Protein AF-A0A5J4PUC5-F1 (afdb_monomer_lite)

Organism: NCBI:txid433724

pLDDT: mean 88.05, std 9.12, range [60.44, 98.12]

InterPro domains:
  IPR029063 S-adenosyl-L-methionine-dependent methyltransferase superfamily [G3DSA:3.40.50.150] (1-60)
  IPR029063 S-adenosyl-L-methionine-dependent methyltransferase superfamily [SSF53335] (4-60)

Radius of gyration: 13.41 Å; chains: 1; bounding box: 37×25×31 Å

Structure (mmCIF, N/CA/C/O backbone):
data_AF-A0A5J4PUC5-F1
#
_entry.id   AF-A0A5J4PUC5-F1
#
loop_
_atom_site.group_PDB
_atom_site.id
_atom_site.type_symbol
_atom_site.label_atom_id
_atom_site.label_alt_id
_atom_site.label_comp_id
_atom_site.label_asym_id
_atom_site.label_entity_id
_atom_site.label_seq_id
_atom_site.pdbx_PDB_ins_code
_atom_site.Cartn_x
_atom_site.Cartn_y
_atom_site.Cartn_z
_atom_site.occupancy
_atom_site.B_iso_or_equiv
_atom_site.auth_seq_id
_atom_site.auth_comp_id
_atom_site.auth_asym_id
_atom_site.auth_atom_id
_atom_site.pdbx_PDB_model_num
ATOM 1 N N . MET A 1 1 ? 23.038 -6.027 -0.333 1.00 71.06 1 MET A N 1
ATOM 2 C CA . MET A 1 1 ? 21.656 -6.026 0.175 1.00 71.06 1 MET A CA 1
ATOM 3 C C . MET A 1 1 ? 21.558 -4.971 1.245 1.00 71.06 1 MET A C 1
ATOM 5 O O . MET A 1 1 ? 22.309 -5.026 2.212 1.00 71.06 1 MET A O 1
ATOM 9 N N . THR A 1 2 ? 20.704 -3.986 1.020 1.00 93.25 2 THR A N 1
ATOM 10 C CA . THR A 1 2 ? 20.315 -3.010 2.034 1.00 93.25 2 THR A CA 1
ATOM 11 C C . THR A 1 2 ? 19.269 -3.631 2.967 1.00 93.25 2 THR A C 1
ATOM 13 O O . THR A 1 2 ? 18.667 -4.659 2.646 1.00 93.25 2 THR A O 1
ATOM 16 N N . THR A 1 3 ? 19.036 -3.024 4.131 1.00 92.44 3 THR A N 1
ATOM 17 C CA . THR A 1 3 ? 17.942 -3.432 5.030 1.00 92.44 3 THR A CA 1
ATOM 18 C C . THR A 1 3 ? 16.582 -3.353 4.333 1.00 92.44 3 THR A C 1
ATOM 20 O O . THR A 1 3 ? 15.712 -4.180 4.582 1.00 92.44 3 THR A O 1
ATOM 23 N N . GLU A 1 4 ? 16.413 -2.392 3.428 1.00 89.25 4 GLU A N 1
ATOM 24 C CA . GLU A 1 4 ? 15.193 -2.222 2.641 1.00 89.25 4 GLU A CA 1
ATOM 25 C C . GLU A 1 4 ? 14.961 -3.402 1.689 1.00 89.25 4 GLU A C 1
ATOM 27 O O . GLU A 1 4 ? 13.870 -3.971 1.694 1.00 89.25 4 GLU A O 1
ATOM 32 N N . ASP A 1 5 ? 16.000 -3.851 0.971 1.00 91.81 5 ASP A N 1
ATOM 33 C CA . ASP A 1 5 ? 15.916 -5.038 0.104 1.00 91.81 5 ASP A CA 1
ATOM 34 C C . ASP A 1 5 ? 15.492 -6.279 0.901 1.00 91.81 5 ASP A C 1
ATOM 36 O O . ASP A 1 5 ? 14.674 -7.078 0.445 1.00 91.81 5 ASP A O 1
ATOM 40 N N . TYR A 1 6 ? 16.049 -6.439 2.109 1.00 95.25 6 TYR A N 1
ATOM 41 C CA . TYR A 1 6 ? 15.692 -7.543 2.994 1.00 95.25 6 TYR A CA 1
ATOM 42 C C . TYR A 1 6 ? 14.218 -7.473 3.397 1.00 95.25 6 TYR A C 1
ATOM 44 O O . TYR A 1 6 ? 13.523 -8.479 3.310 1.00 95.25 6 TYR A O 1
ATOM 52 N N . ILE A 1 7 ? 13.726 -6.301 3.804 1.00 93.94 7 ILE A N 1
ATOM 53 C CA . ILE A 1 7 ? 12.324 -6.131 4.198 1.00 93.94 7 ILE A CA 1
ATOM 54 C C . ILE A 1 7 ? 11.399 -6.442 3.019 1.00 93.94 7 ILE A C 1
ATOM 56 O O . ILE A 1 7 ? 10.491 -7.253 3.172 1.00 93.94 7 ILE A O 1
ATOM 60 N N . ILE A 1 8 ? 11.647 -5.859 1.841 1.00 92.62 8 ILE A N 1
ATOM 61 C CA . ILE A 1 8 ? 10.813 -6.067 0.646 1.00 92.62 8 ILE A CA 1
ATOM 62 C C . ILE A 1 8 ? 10.741 -7.552 0.266 1.00 92.62 8 ILE A C 1
ATOM 64 O O . ILE A 1 8 ? 9.681 -8.024 -0.135 1.00 92.62 8 ILE A O 1
ATOM 68 N N . ALA A 1 9 ? 11.834 -8.301 0.435 1.00 93.94 9 ALA A N 1
ATOM 69 C CA . ALA A 1 9 ? 11.872 -9.734 0.153 1.00 93.94 9 ALA A CA 1
ATOM 70 C C . ALA A 1 9 ? 11.113 -10.611 1.173 1.00 93.94 9 ALA A C 1
ATOM 72 O O . ALA A 1 9 ? 10.852 -11.775 0.877 1.00 93.94 9 ALA A O 1
ATOM 73 N N . HIS A 1 10 ? 10.780 -10.088 2.360 1.00 94.62 10 HIS A N 1
ATOM 74 C CA . HIS A 1 10 ? 10.170 -10.849 3.464 1.00 94.62 10 HIS A CA 1
ATOM 75 C C . HIS A 1 10 ? 8.777 -10.351 3.880 1.00 94.62 10 HIS A C 1
ATOM 77 O O . HIS A 1 10 ? 8.200 -10.885 4.828 1.00 94.62 10 HIS A O 1
ATOM 83 N N . ILE A 1 11 ? 8.230 -9.342 3.204 1.00 93.75 11 ILE A N 1
ATOM 84 C CA . ILE A 1 11 ? 6.840 -8.900 3.376 1.00 93.75 11 ILE A CA 1
ATOM 85 C C . ILE A 1 11 ? 5.970 -9.428 2.237 1.00 93.75 11 ILE A C 1
ATOM 87 O O . ILE A 1 11 ? 6.471 -9.889 1.212 1.00 93.75 11 ILE A O 1
ATOM 91 N N . ASP A 1 12 ? 4.652 -9.342 2.411 1.00 92.00 12 ASP A N 1
ATOM 92 C CA . ASP A 1 12 ? 3.712 -9.699 1.350 1.00 92.00 12 ASP A CA 1
ATOM 93 C C . ASP A 1 12 ? 4.009 -8.926 0.060 1.00 92.00 12 ASP A C 1
ATOM 95 O O . ASP A 1 12 ? 4.293 -7.730 0.140 1.00 92.00 12 ASP A O 1
ATOM 99 N N . PRO A 1 13 ? 3.897 -9.563 -1.116 1.00 89.88 13 PRO A N 1
ATOM 100 C CA . PRO A 1 13 ? 4.186 -8.915 -2.384 1.00 89.88 13 PRO A CA 1
ATOM 101 C C . PRO A 1 13 ? 3.191 -7.794 -2.707 1.00 89.88 13 PRO A C 1
ATOM 103 O O . PRO A 1 13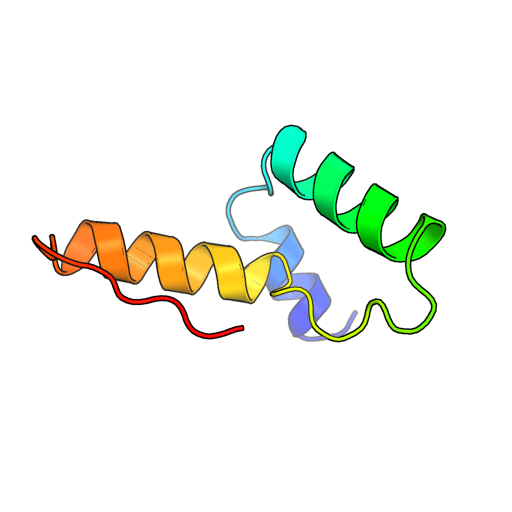 ? 2.018 -7.817 -2.314 1.00 89.88 13 PRO A O 1
ATOM 106 N N . GLU A 1 14 ? 3.660 -6.828 -3.496 1.00 88.12 14 GLU A N 1
ATOM 107 C CA . GLU A 1 14 ? 2.812 -5.779 -4.048 1.00 88.12 14 GLU A CA 1
ATOM 108 C C . GLU A 1 14 ? 1.887 -6.379 -5.108 1.00 88.12 14 GLU A C 1
ATOM 110 O O . GLU A 1 14 ? 2.335 -7.159 -5.947 1.00 88.12 14 GLU A O 1
ATOM 115 N N . SER A 1 15 ? 0.607 -6.000 -5.100 1.00 88.88 15 SER A N 1
ATOM 116 C CA . SER A 1 15 ? -0.340 -6.463 -6.120 1.00 88.88 15 SER A CA 1
ATOM 117 C C . SER A 1 15 ? 0.078 -6.006 -7.519 1.00 88.88 15 SER A C 1
ATOM 119 O O . SER A 1 15 ? 0.515 -4.863 -7.676 1.00 88.88 15 SER A O 1
ATOM 121 N N . ASP A 1 16 ? -0.197 -6.824 -8.534 1.00 90.00 16 ASP A N 1
ATOM 122 C CA . ASP A 1 16 ? 0.104 -6.519 -9.941 1.00 90.00 16 ASP A CA 1
ATOM 123 C C . ASP A 1 16 ? -0.429 -5.148 -10.390 1.00 90.00 16 ASP A C 1
ATOM 125 O O . ASP A 1 16 ? 0.225 -4.428 -11.143 1.00 90.00 16 ASP A O 1
ATOM 129 N N . TYR A 1 17 ? -1.602 -4.748 -9.884 1.00 89.25 17 TYR A N 1
ATOM 130 C CA . TYR A 1 17 ? -2.196 -3.441 -10.165 1.00 89.25 17 TYR A CA 1
ATOM 131 C C . TYR A 1 17 ? -1.334 -2.273 -9.659 1.00 89.25 17 TYR A C 1
ATOM 133 O O . TYR A 1 17 ? -1.072 -1.327 -10.401 1.00 89.25 17 TYR A O 1
ATOM 141 N N . LEU A 1 18 ? -0.873 -2.341 -8.407 1.00 88.25 18 LEU A N 1
ATOM 142 C CA . LEU A 1 18 ? -0.031 -1.303 -7.806 1.00 88.25 18 LEU A CA 1
ATOM 143 C C . LEU A 1 18 ? 1.353 -1.251 -8.466 1.00 88.25 18 LEU A C 1
ATOM 145 O O . LEU A 1 18 ? 1.829 -0.158 -8.764 1.00 88.25 18 LEU A O 1
ATOM 149 N N . GLN A 1 19 ? 1.935 -2.404 -8.811 1.00 87.88 19 GLN A N 1
ATOM 150 C CA . GLN A 1 19 ? 3.186 -2.453 -9.577 1.00 87.88 19 GLN A CA 1
ATOM 151 C C . GLN A 1 19 ? 3.038 -1.767 -10.943 1.00 87.88 19 GLN A C 1
ATOM 153 O O . GLN A 1 19 ? 3.886 -0.965 -11.348 1.00 87.88 19 GLN A O 1
ATOM 158 N N . ALA A 1 20 ? 1.940 -2.045 -11.657 1.00 88.25 20 ALA A N 1
ATOM 159 C CA . ALA A 1 20 ? 1.649 -1.411 -12.937 1.00 88.25 20 ALA A CA 1
ATOM 160 C C . ALA A 1 20 ? 1.470 0.108 -12.791 1.00 88.25 20 ALA A C 1
ATOM 162 O O . ALA A 1 20 ? 2.037 0.865 -13.581 1.00 88.25 20 ALA A O 1
ATOM 163 N N . LEU A 1 21 ? 0.747 0.558 -11.760 1.00 87.00 21 LEU A N 1
ATOM 164 C CA . LEU A 1 21 ? 0.549 1.976 -11.458 1.00 87.00 21 LEU A CA 1
ATOM 165 C C . LEU A 1 21 ? 1.876 2.682 -11.141 1.00 87.00 21 LEU A C 1
ATOM 167 O O . LEU A 1 21 ? 2.145 3.770 -11.658 1.00 87.00 21 LEU A O 1
ATOM 171 N N . TYR A 1 22 ? 2.733 2.052 -10.336 1.00 85.19 22 TYR A N 1
ATOM 172 C CA . TYR A 1 22 ? 4.049 2.576 -9.979 1.00 85.19 22 TYR A CA 1
ATOM 173 C C . TYR A 1 22 ? 4.947 2.719 -11.213 1.00 85.19 22 TYR A C 1
ATOM 175 O O . TYR A 1 22 ? 5.572 3.765 -11.423 1.00 85.19 22 TYR A O 1
ATOM 183 N N . A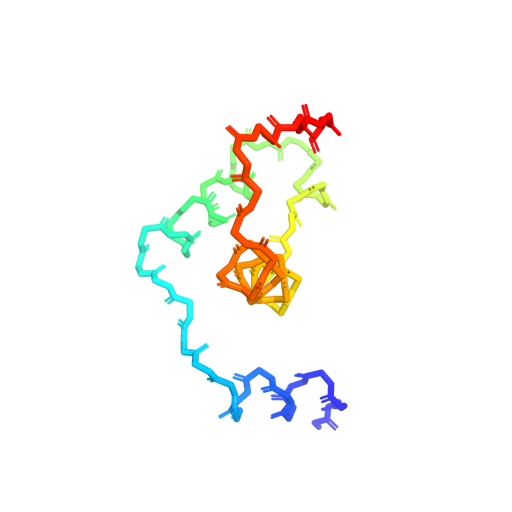RG A 1 23 ? 4.956 1.703 -12.085 1.00 85.44 23 ARG A N 1
ATOM 184 C CA . ARG A 1 23 ? 5.676 1.738 -13.363 1.00 85.44 23 ARG A CA 1
ATOM 185 C C . ARG A 1 23 ? 5.149 2.845 -14.274 1.00 85.44 23 ARG A C 1
ATOM 187 O O . ARG A 1 23 ? 5.933 3.615 -14.822 1.00 85.44 23 ARG A O 1
ATOM 194 N N . ASP A 1 24 ? 3.833 2.957 -14.416 1.00 84.94 24 ASP A N 1
ATOM 195 C CA . ASP A 1 24 ? 3.204 3.967 -15.265 1.00 84.94 24 ASP A CA 1
ATOM 196 C C . ASP A 1 24 ? 3.486 5.393 -14.767 1.00 84.94 24 ASP A C 1
ATOM 198 O O . ASP A 1 24 ? 3.728 6.288 -15.578 1.00 84.94 24 ASP A O 1
ATOM 202 N N . THR A 1 25 ? 3.548 5.592 -13.448 1.00 83.56 25 THR A N 1
ATOM 203 C CA . THR A 1 25 ? 3.957 6.853 -12.804 1.00 83.56 25 THR A CA 1
ATOM 204 C C . THR A 1 25 ? 5.390 7.219 -13.198 1.00 83.56 25 THR A C 1
ATOM 206 O O . THR A 1 25 ? 5.646 8.353 -13.602 1.00 83.56 25 THR A O 1
ATOM 209 N N . HIS A 1 26 ? 6.314 6.252 -13.163 1.00 80.50 26 HIS A N 1
ATOM 210 C CA . HIS A 1 26 ? 7.719 6.444 -13.545 1.00 80.50 26 HIS A CA 1
ATOM 211 C C . HIS A 1 26 ? 7.923 6.743 -15.032 1.00 80.50 26 HIS A C 1
ATOM 213 O O . HIS A 1 26 ? 8.877 7.431 -15.385 1.00 80.50 26 HIS A O 1
ATOM 219 N N . VAL A 1 27 ? 7.034 6.251 -15.896 1.00 80.31 27 VAL A N 1
ATOM 220 C CA . VAL A 1 27 ? 7.117 6.466 -17.348 1.00 80.31 27 VAL A CA 1
ATOM 221 C C . VAL A 1 27 ? 6.451 7.777 -17.776 1.00 80.31 27 VAL A C 1
ATOM 223 O O . VAL A 1 27 ? 6.946 8.442 -18.683 1.00 80.31 27 VAL A O 1
ATOM 226 N N . LYS A 1 28 ? 5.321 8.151 -17.163 1.00 76.62 28 LYS A N 1
ATOM 227 C CA . LYS A 1 28 ? 4.460 9.244 -17.653 1.00 76.62 28 LYS A CA 1
ATOM 228 C C . LYS A 1 28 ? 4.678 10.582 -16.944 1.00 76.62 28 LYS A C 1
ATOM 230 O O . LYS A 1 28 ? 4.274 11.610 -17.483 1.00 76.62 28 LYS A O 1
ATOM 235 N N . LEU A 1 29 ? 5.284 10.601 -15.754 1.00 77.25 29 LEU A N 1
ATOM 236 C CA . LEU A 1 29 ? 5.437 11.822 -14.958 1.00 77.25 29 LEU A CA 1
ATOM 237 C C . LEU A 1 29 ? 6.892 12.293 -14.901 1.00 77.25 29 LEU A C 1
ATOM 239 O O . LEU A 1 29 ? 7.814 11.520 -14.672 1.00 77.25 29 LEU A O 1
ATOM 243 N N . MET A 1 30 ? 7.085 13.610 -15.014 1.00 67.19 30 MET A N 1
ATOM 244 C CA . MET A 1 30 ? 8.399 14.269 -14.928 1.00 67.19 30 MET A CA 1
ATOM 245 C C . MET A 1 30 ? 9.056 14.157 -13.535 1.00 67.19 30 MET A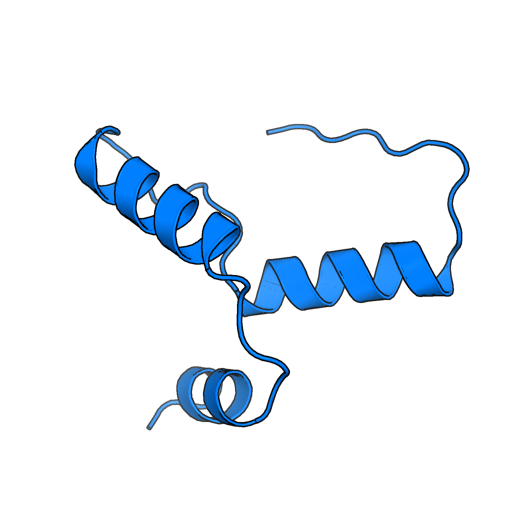 C 1
ATOM 247 O O . MET A 1 30 ? 10.258 14.381 -13.404 1.00 67.19 30 MET A O 1
ATOM 251 N N . ARG A 1 31 ? 8.286 13.848 -12.477 1.00 60.44 31 ARG A N 1
ATOM 252 C CA . ARG A 1 31 ? 8.761 13.718 -11.082 1.00 60.44 31 ARG A CA 1
ATOM 253 C C . ARG A 1 31 ? 8.062 12.561 -10.346 1.00 60.44 31 ARG A C 1
ATOM 255 O O . ARG A 1 31 ? 7.210 12.809 -9.499 1.00 60.44 31 ARG A O 1
ATOM 262 N N . PRO A 1 32 ? 8.430 11.299 -10.606 1.00 65.94 32 PRO A N 1
ATOM 263 C CA . PRO A 1 32 ? 7.725 10.133 -10.060 1.00 65.94 32 PRO A CA 1
ATOM 264 C C . PRO A 1 32 ? 8.026 9.821 -8.582 1.00 65.94 32 PRO A C 1
ATOM 266 O O . PRO A 1 32 ? 7.530 8.840 -8.043 1.00 65.94 32 PRO A O 1
ATOM 269 N N . ARG A 1 33 ? 8.815 10.658 -7.894 1.00 65.62 33 ARG A N 1
ATOM 270 C CA . ARG A 1 33 ? 9.280 10.427 -6.511 1.00 65.62 33 ARG A CA 1
ATOM 271 C C . ARG A 1 33 ? 8.217 10.627 -5.420 1.00 65.62 33 ARG A C 1
ATOM 273 O O . ARG A 1 33 ? 8.549 10.512 -4.249 1.00 65.62 33 ARG A O 1
ATOM 280 N N . MET A 1 34 ? 6.987 10.982 -5.784 1.00 70.69 34 MET A N 1
ATOM 281 C CA . MET A 1 34 ? 5.899 11.240 -4.830 1.00 70.69 34 MET A CA 1
ATOM 282 C C . MET A 1 34 ? 4.996 10.022 -4.595 1.00 70.69 34 MET A C 1
ATOM 284 O O . MET A 1 34 ? 4.102 10.092 -3.762 1.00 70.69 34 MET A O 1
ATOM 288 N N . ALA A 1 35 ? 5.211 8.910 -5.305 1.00 75.62 35 ALA A N 1
ATOM 289 C CA . ALA A 1 35 ? 4.446 7.692 -5.073 1.00 75.62 35 ALA A CA 1
ATOM 290 C C . ALA A 1 35 ? 4.877 7.019 -3.761 1.00 75.62 35 ALA A C 1
ATOM 292 O O . ALA A 1 35 ? 6.070 6.815 -3.524 1.00 75.62 35 ALA A O 1
ATOM 293 N N . SER A 1 36 ? 3.901 6.628 -2.938 1.00 79.31 36 SER A N 1
ATOM 294 C CA . SER A 1 36 ? 4.149 5.753 -1.791 1.00 79.31 36 SER A CA 1
ATOM 295 C C . SER A 1 36 ? 4.645 4.398 -2.301 1.00 79.31 36 SER A C 1
ATOM 297 O O . SER A 1 36 ? 3.936 3.719 -3.041 1.00 79.31 36 SER A O 1
ATOM 299 N N . GLY A 1 37 ? 5.876 4.022 -1.948 1.00 86.69 37 GLY A N 1
ATOM 300 C CA . GLY A 1 37 ? 6.467 2.745 -2.359 1.00 86.69 37 GLY A CA 1
ATOM 301 C C . GLY A 1 37 ? 5.838 1.540 -1.653 1.00 86.69 37 GLY A C 1
ATOM 302 O O . GLY A 1 37 ? 5.090 1.691 -0.683 1.00 86.69 37 GLY A O 1
ATOM 303 N N . HIS A 1 38 ? 6.201 0.333 -2.099 1.00 91.12 38 HIS A N 1
ATOM 304 C CA . HIS A 1 38 ? 5.614 -0.928 -1.636 1.00 91.12 38 HIS A CA 1
ATOM 305 C C . HIS A 1 38 ? 5.527 -1.038 -0.100 1.00 91.12 38 HIS A C 1
ATOM 307 O O . HIS A 1 38 ? 4.444 -1.248 0.451 1.00 91.12 38 HIS A O 1
ATOM 313 N N . LEU A 1 39 ? 6.642 -0.829 0.610 1.00 91.62 39 LEU A N 1
ATOM 314 C CA . LEU A 1 39 ? 6.682 -0.922 2.072 1.00 91.62 39 LEU A CA 1
ATOM 315 C C . LEU A 1 39 ? 5.704 0.055 2.748 1.00 91.62 39 LEU A C 1
ATOM 317 O O . LEU A 1 39 ? 4.966 -0.329 3.655 1.00 91.62 39 LEU A O 1
ATOM 321 N N . GLN A 1 40 ? 5.664 1.307 2.290 1.00 90.44 40 GLN A N 1
ATOM 322 C CA . GLN A 1 40 ? 4.774 2.326 2.845 1.00 90.44 40 GLN A CA 1
ATOM 323 C C . GLN A 1 40 ? 3.301 1.975 2.598 1.00 90.44 40 GLN A C 1
ATOM 325 O O . GLN A 1 40 ? 2.487 2.075 3.517 1.00 90.44 40 GLN A O 1
ATOM 330 N N . GLY A 1 41 ? 2.966 1.490 1.398 1.00 91.69 41 GLY A N 1
ATOM 331 C CA . GLY A 1 41 ? 1.622 1.009 1.074 1.00 91.69 41 GLY A CA 1
ATOM 332 C C . GLY A 1 41 ? 1.167 -0.139 1.981 1.00 91.69 41 GLY A C 1
ATOM 333 O O . GLY A 1 41 ? 0.033 -0.131 2.467 1.00 91.69 41 GLY A O 1
ATOM 334 N N . ARG A 1 42 ? 2.059 -1.094 2.291 1.00 93.06 42 ARG A N 1
ATOM 335 C CA . ARG A 1 42 ? 1.770 -2.196 3.232 1.00 93.06 42 ARG A CA 1
ATOM 336 C C . ARG A 1 42 ? 1.481 -1.692 4.645 1.00 93.06 42 ARG A C 1
ATOM 338 O O . ARG A 1 42 ? 0.533 -2.164 5.269 1.00 93.06 42 ARG A O 1
ATOM 345 N N . ILE A 1 43 ? 2.252 -0.720 5.132 1.00 93.44 43 ILE A N 1
ATOM 346 C CA . ILE A 1 43 ? 2.054 -0.128 6.463 1.00 93.44 43 ILE A CA 1
ATOM 347 C C . ILE A 1 43 ? 0.703 0.593 6.545 1.00 93.44 43 ILE A C 1
ATOM 349 O O . ILE A 1 43 ? -0.048 0.379 7.497 1.00 93.44 43 ILE A O 1
ATOM 353 N N . LEU A 1 44 ? 0.359 1.405 5.540 1.00 94.44 44 LEU A N 1
ATOM 354 C CA . LEU A 1 44 ? -0.927 2.109 5.502 1.00 94.44 44 LEU A CA 1
ATOM 355 C C . LEU A 1 44 ? -2.105 1.132 5.469 1.00 94.44 44 LEU A C 1
ATOM 357 O O . LEU A 1 44 ? -3.056 1.298 6.233 1.00 94.44 44 LEU A O 1
ATOM 361 N N . LYS A 1 45 ? -2.019 0.075 4.650 1.00 93.25 45 LYS A N 1
ATOM 362 C CA . LYS A 1 45 ? -3.030 -0.989 4.614 1.00 93.25 45 LYS A CA 1
ATOM 363 C C . LYS A 1 45 ? -3.215 -1.632 5.989 1.00 93.25 45 LYS A C 1
ATOM 365 O O . LYS A 1 45 ? -4.343 -1.729 6.463 1.00 93.25 45 LYS A O 1
ATOM 370 N N . MET A 1 46 ? -2.115 -2.016 6.637 1.00 95.12 46 MET A N 1
ATOM 371 C CA . MET A 1 46 ? -2.140 -2.604 7.977 1.00 95.12 46 MET A CA 1
ATOM 372 C C . MET A 1 46 ? -2.824 -1.664 8.983 1.00 95.12 46 MET A C 1
ATOM 374 O O . MET A 1 46 ? -3.654 -2.111 9.768 1.00 95.12 46 MET A O 1
ATOM 378 N N . PHE A 1 47 ? -2.541 -0.357 8.947 1.00 96.75 47 PHE A N 1
ATOM 379 C CA . PHE A 1 47 ? -3.224 0.607 9.815 1.00 96.75 47 PHE A CA 1
ATOM 380 C C . PHE A 1 47 ? -4.724 0.692 9.549 1.00 96.75 47 PHE A C 1
ATOM 382 O O . PHE A 1 47 ? -5.496 0.704 10.504 1.00 96.75 47 PHE A O 1
ATOM 389 N N . VAL A 1 48 ? -5.154 0.716 8.287 1.00 97.12 48 VAL A N 1
ATOM 390 C CA . VAL A 1 48 ? -6.584 0.735 7.946 1.00 97.12 48 VAL A CA 1
ATOM 391 C C . VAL A 1 48 ? -7.282 -0.532 8.446 1.00 97.12 48 VAL A C 1
ATOM 393 O O . VAL A 1 48 ? -8.348 -0.435 9.050 1.00 97.12 48 VAL A O 1
ATOM 396 N N . GLU A 1 49 ? -6.672 -1.703 8.256 1.00 96.81 49 GLU A N 1
ATOM 397 C CA . GLU A 1 49 ? -7.240 -2.985 8.6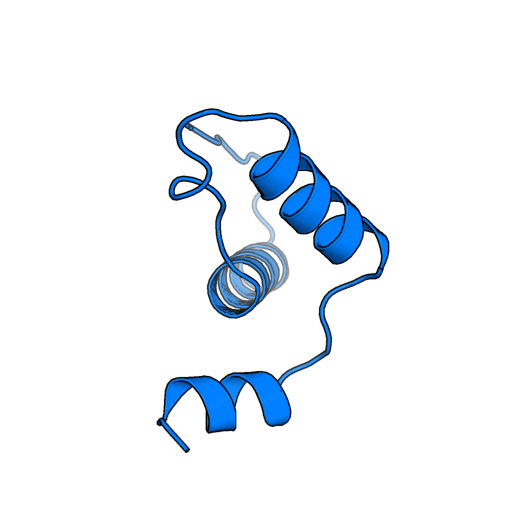93 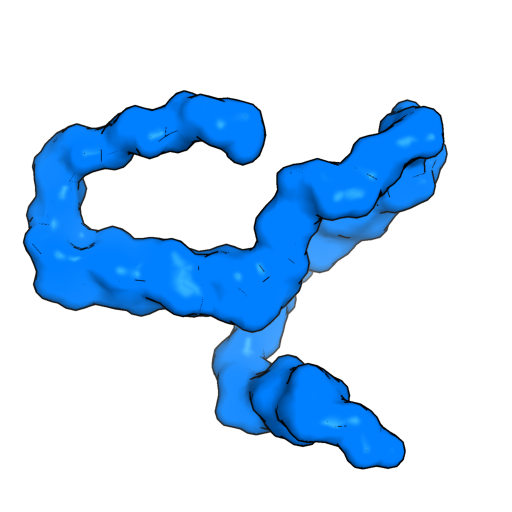1.00 96.81 49 GLU A CA 1
ATOM 398 C C . GLU A 1 49 ? -7.287 -3.126 10.222 1.00 96.81 49 GLU A C 1
ATOM 400 O O . GLU A 1 49 ? -8.237 -3.693 10.751 1.00 96.81 49 GLU A O 1
ATOM 405 N N . MET A 1 50 ? -6.301 -2.589 10.947 1.00 98.12 50 MET A N 1
ATOM 406 C CA . MET A 1 50 ? -6.275 -2.647 12.414 1.00 98.12 50 MET A CA 1
ATOM 407 C C . MET A 1 50 ? -7.185 -1.608 13.076 1.00 98.12 50 MET A C 1
ATOM 409 O O . MET A 1 50 ? -7.838 -1.904 14.074 1.00 98.12 50 MET A O 1
ATOM 413 N N . ILE A 1 51 ? -7.192 -0.372 12.568 1.00 98.06 51 ILE A N 1
ATOM 414 C CA . ILE A 1 51 ? -7.935 0.748 13.168 1.00 98.06 51 ILE A CA 1
ATOM 415 C C . ILE A 1 51 ? -9.413 0.704 12.757 1.00 98.06 51 ILE A C 1
ATOM 417 O O . ILE A 1 51 ? -10.263 1.227 13.478 1.00 98.06 51 ILE A O 1
ATOM 421 N N . CYS A 1 52 ? -9.731 0.086 11.615 1.00 97.81 52 CYS A N 1
ATOM 422 C CA . CYS A 1 52 ? -11.069 0.066 11.025 1.00 97.81 52 CYS A CA 1
ATOM 423 C C . CYS A 1 52 ? -11.700 1.475 10.942 1.00 97.81 52 CYS A C 1
ATOM 425 O O . CYS A 1 52 ? -12.815 1.687 11.438 1.00 97.81 52 CYS A O 1
ATOM 427 N N . PRO A 1 53 ? -11.003 2.476 10.360 1.00 97.62 53 PRO A N 1
ATOM 428 C CA . PRO A 1 53 ? -11.510 3.838 10.315 1.00 97.62 53 PRO A CA 1
ATOM 429 C C . PRO A 1 53 ? -12.766 3.911 9.438 1.00 97.62 53 PRO A C 1
ATOM 431 O O . PRO A 1 53 ? -12.841 3.307 8.372 1.00 97.62 53 PRO A O 1
ATOM 434 N N . ARG A 1 54 ? -13.758 4.70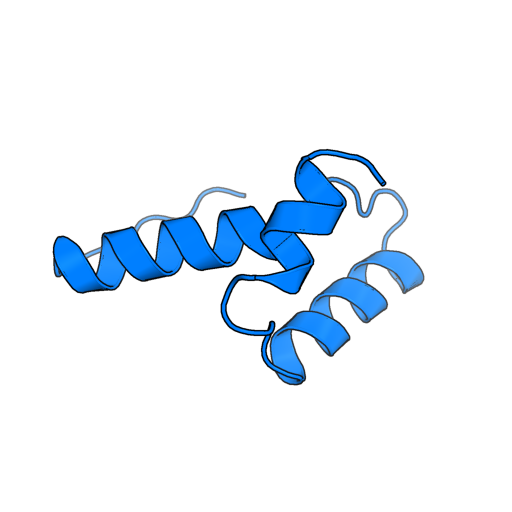2 9.861 1.00 97.88 54 ARG A N 1
ATOM 435 C CA . ARG A 1 54 ? -14.971 4.944 9.055 1.00 97.88 54 ARG A CA 1
ATOM 436 C C . ARG A 1 54 ? -14.760 5.964 7.937 1.00 97.88 54 ARG A C 1
ATOM 438 O O . ARG A 1 54 ? -15.553 6.011 7.005 1.00 97.88 54 ARG A O 1
ATOM 445 N N . GLN A 1 55 ? -13.752 6.821 8.071 1.00 97.38 55 GLN A N 1
ATOM 446 C CA . GLN A 1 55 ? -13.439 7.892 7.130 1.00 97.38 55 GLN A CA 1
ATOM 447 C C . GLN A 1 55 ? -11.922 8.006 7.008 1.00 97.38 55 GLN A C 1
ATOM 449 O O . GLN A 1 55 ? -11.217 7.961 8.016 1.00 97.38 55 GLN A O 1
ATOM 454 N N . VAL A 1 56 ? -11.440 8.157 5.777 1.00 96.19 56 VAL A N 1
ATOM 455 C CA . VAL A 1 56 ? -10.026 8.368 5.455 1.00 96.19 56 VAL A CA 1
ATOM 456 C C . VAL A 1 56 ? -9.935 9.628 4.601 1.00 96.19 56 VAL A C 1
ATOM 458 O O . VAL A 1 56 ? -10.704 9.785 3.654 1.00 96.19 56 VAL A O 1
ATOM 461 N N . LEU A 1 57 ? -9.019 10.527 4.956 1.00 96.19 57 LEU A N 1
ATOM 462 C CA . LEU A 1 57 ? -8.673 11.704 4.166 1.00 96.19 57 LEU A CA 1
ATOM 463 C C . LEU A 1 57 ? -7.251 11.518 3.641 1.00 96.19 57 LEU A C 1
ATOM 465 O O . LEU A 1 57 ? -6.309 11.445 4.427 1.00 96.19 57 LEU A O 1
ATOM 469 N N . GLU A 1 58 ? -7.115 11.455 2.323 1.00 92.38 58 GLU A N 1
ATOM 470 C CA . GLU A 1 58 ? -5.829 11.407 1.633 1.00 92.38 58 GLU A CA 1
ATOM 471 C C . GLU A 1 58 ? -5.504 12.798 1.081 1.00 92.38 58 GLU A C 1
ATOM 473 O O . GLU A 1 58 ? -6.367 13.461 0.501 1.00 92.38 58 GLU A O 1
ATOM 478 N N . ILE A 1 59 ? -4.272 13.262 1.298 1.00 90.88 59 ILE A N 1
ATOM 479 C CA . ILE A 1 59 ? -3.787 14.551 0.801 1.00 90.88 59 ILE A CA 1
ATOM 480 C C . ILE A 1 59 ? -2.451 14.313 0.107 1.00 90.88 59 ILE A C 1
ATOM 482 O O . ILE A 1 59 ? -1.425 14.229 0.781 1.00 90.88 59 ILE A O 1
ATOM 486 N N . GLY A 1 60 ? -2.483 14.294 -1.226 1.00 78.62 60 GLY A N 1
ATOM 487 C CA . GLY A 1 60 ? -1.294 14.119 -2.060 1.00 78.62 60 GLY A CA 1
ATOM 488 C C . GLY A 1 60 ? -0.937 12.661 -2.264 1.00 78.62 60 GLY A C 1
ATOM 489 O O . GLY A 1 60 ? -0.339 12.078 -1.336 1.00 78.62 60 GLY A O 1
#

Secondary structure (DSSP, 8-state):
--HHHHHHHHSPPPPHHHHHHHHHHHHH-S-GGGSPPHHHHHHHHHHHHHH--S------

Sequence (60 aa):
MTTEDYIIAHIDPESDYLQALYRDTHVKLMRPRMASGHLQGRILKMFVEMICPRQVLEIG

Foldseek 3Di:
DDPVVVVQVPDDDDDPVVVVVLVCLVVPDPDSPPDDDPVRVVVVVVCCVVVVDPDDDDDD